Protein AF-A0A841N090-F1 (afdb_monomer)

Radius of gyration: 33.23 Å; Cα contacts (8 Å, |Δi|>4): 29; chains: 1; bounding box: 86×32×78 Å

Mean predicted aligned error: 11.73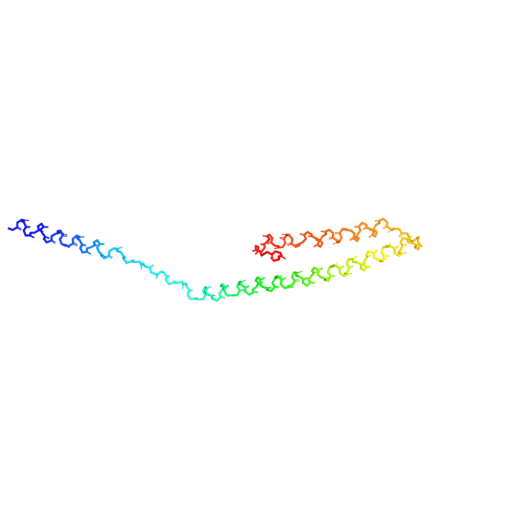 Å

Organism: NCBI:txid1836499

Sequence (109 aa):
MKLLHRLFLCALLSLLFFLSGSETYGQSPPGVSKFQEVETDMKSFYVAISRLSFVVGAVSGLLGGLRVYNNWQMGRHQIDVQVISWFGACLFLATIGFFLSGLYAVPLI

Secondary structure (DSSP, 8-state):
-HHHHHHHHHHHHHHHHHHTT-----PPPTTHHHHHHHHHHHHHHHHHHHHHHHHHHHHHHHHHHHHHHHHHHTT-S-HHHHHHHHHHHHHHHHHHHHHHHHHHT----

InterPro domains:
  IPR025408 Protein of unknown function DUF4134 [PF13572] (13-104)

Solvent-accessible surface area (backbone atoms only — not comparable to full-atom values): 6329 Å² total; per-residue (Å²): 111,74,65,62,51,51,52,53,50,51,54,53,53,53,50,54,58,65,64,69,69,67,80,76,79,76,76,73,63,93,60,56,69,57,52,53,51,51,52,53,50,51,50,53,52,50,44,53,52,49,54,52,50,50,54,53,47,52,53,52,47,52,54,49,48,52,51,46,52,52,39,51,78,70,66,51,84,67,50,69,61,48,50,52,53,52,50,50,52,50,52,48,62,68,46,48,54,59,54,52,21,66,75,67,74,39,70,88,118

pLDDT: mean 86.16, std 10.87, range [59.47, 97.69]

Structure (mmCIF, N/CA/C/O backbone):
data_AF-A0A841N090-F1
#
_entry.id   AF-A0A841N090-F1
#
loop_
_atom_site.group_PDB
_atom_site.id
_atom_site.type_symbol
_atom_site.label_atom_id
_atom_site.label_alt_id
_atom_site.label_comp_id
_atom_site.label_asym_id
_atom_site.label_entity_id
_atom_site.label_seq_id
_atom_site.pdbx_PDB_ins_code
_atom_site.Cartn_x
_atom_site.Cartn_y
_atom_site.Cartn_z
_atom_site.occupancy
_atom_site.B_iso_or_equiv
_atom_site.auth_seq_id
_atom_site.auth_comp_id
_atom_site.auth_asym_id
_atom_site.auth_atom_id
_atom_site.pdbx_PDB_model_num
ATOM 1 N N . MET A 1 1 ? 62.470 19.991 -52.390 1.00 61.41 1 MET A N 1
ATOM 2 C CA . MET A 1 1 ? 62.508 19.214 -51.124 1.00 61.41 1 MET A CA 1
ATOM 3 C C . MET A 1 1 ? 61.537 19.724 -50.051 1.00 61.41 1 MET A C 1
ATOM 5 O O . MET A 1 1 ? 60.780 18.918 -49.533 1.00 61.41 1 MET A O 1
ATOM 9 N N . LYS A 1 2 ? 61.476 21.033 -49.743 1.00 65.88 2 LYS A N 1
ATOM 10 C CA . LYS A 1 2 ? 60.578 21.581 -48.695 1.00 65.88 2 LYS A CA 1
ATOM 11 C C . LYS A 1 2 ? 59.071 21.444 -49.000 1.00 65.88 2 LYS A C 1
ATOM 13 O O . LYS A 1 2 ? 58.294 21.230 -48.080 1.00 65.88 2 LYS A O 1
ATOM 18 N N . LEU A 1 3 ? 58.664 21.532 -50.274 1.00 70.12 3 LEU A N 1
ATOM 19 C CA . LEU A 1 3 ? 57.260 21.384 -50.700 1.00 70.12 3 LEU A CA 1
ATOM 20 C C . LEU A 1 3 ? 56.768 19.929 -50.605 1.00 70.12 3 LEU A C 1
ATOM 22 O O . LEU A 1 3 ? 55.695 19.681 -50.071 1.00 70.12 3 LEU A O 1
ATOM 26 N N . LEU A 1 4 ? 57.599 18.971 -51.032 1.00 76.94 4 LEU A N 1
ATOM 27 C CA . LEU A 1 4 ? 57.325 17.535 -50.903 1.00 76.94 4 LEU A CA 1
ATOM 28 C C . LEU A 1 4 ? 57.177 17.128 -49.428 1.00 76.94 4 LEU A C 1
ATOM 30 O O . LEU A 1 4 ? 56.259 16.396 -49.083 1.00 76.94 4 LEU A O 1
ATOM 34 N N . HIS A 1 5 ? 58.026 17.672 -48.549 1.00 77.06 5 HIS A N 1
ATOM 35 C CA . HIS A 1 5 ? 57.941 17.428 -47.109 1.00 77.06 5 HIS A CA 1
ATOM 36 C C . HIS A 1 5 ? 56.656 17.999 -46.485 1.00 77.06 5 HIS A C 1
ATOM 38 O O . HIS A 1 5 ? 56.040 17.333 -45.664 1.00 77.06 5 HIS A O 1
ATOM 44 N N . ARG A 1 6 ? 56.201 19.187 -46.916 1.00 78.56 6 ARG A N 1
ATOM 45 C CA . ARG A 1 6 ? 54.932 19.785 -46.455 1.00 78.56 6 ARG A CA 1
ATOM 46 C C . ARG A 1 6 ? 53.708 18.985 -46.906 1.00 78.56 6 ARG A C 1
ATOM 48 O O . ARG A 1 6 ? 52.815 18.771 -46.099 1.00 78.56 6 ARG A O 1
ATOM 55 N N . LEU A 1 7 ? 53.693 18.499 -48.150 1.00 79.88 7 LEU A N 1
ATOM 56 C CA . LEU A 1 7 ? 52.613 17.645 -48.662 1.00 79.88 7 LEU A CA 1
ATOM 57 C C . LEU A 1 7 ? 52.550 16.303 -47.921 1.00 79.88 7 LEU A C 1
ATOM 59 O O . LEU A 1 7 ? 51.469 15.853 -47.554 1.00 79.88 7 LEU A O 1
ATOM 63 N N . PHE A 1 8 ? 53.710 15.707 -47.635 1.00 83.19 8 PHE A N 1
ATOM 64 C CA . PHE A 1 8 ? 53.798 14.474 -46.855 1.00 83.19 8 PHE A CA 1
ATOM 65 C C . PHE A 1 8 ? 53.317 14.675 -45.410 1.00 83.19 8 PHE A C 1
ATOM 67 O O . PHE A 1 8 ? 52.598 13.841 -44.867 1.00 83.19 8 PHE A O 1
ATOM 74 N N . LEU A 1 9 ? 53.660 15.817 -44.807 1.00 81.88 9 LEU A N 1
ATOM 75 C CA . LEU A 1 9 ? 53.257 16.170 -43.447 1.00 81.88 9 LEU A CA 1
ATOM 76 C C . LEU A 1 9 ? 51.744 16.425 -43.357 1.00 81.88 9 LEU A C 1
ATOM 78 O O . LEU A 1 9 ? 51.114 15.934 -42.428 1.00 81.88 9 LEU A O 1
ATOM 82 N N . CYS A 1 10 ? 51.140 17.092 -44.348 1.00 82.75 10 CYS A N 1
ATOM 83 C CA . CYS A 1 10 ? 49.685 17.262 -44.428 1.00 82.75 10 CYS A CA 1
ATOM 84 C C . CYS A 1 10 ? 48.944 15.927 -44.587 1.00 82.75 10 CYS A C 1
ATOM 86 O O . CYS A 1 10 ? 47.952 15.713 -43.896 1.00 82.75 10 CYS A O 1
ATOM 88 N N . ALA A 1 11 ? 49.444 15.020 -45.435 1.00 83.31 11 ALA A N 1
ATOM 89 C CA . ALA A 1 11 ? 48.846 13.698 -45.632 1.00 83.31 11 ALA A CA 1
ATOM 90 C C . ALA A 1 11 ? 48.871 12.851 -44.345 1.00 83.31 11 ALA A C 1
ATOM 92 O O . ALA A 1 11 ? 47.890 12.186 -44.001 1.00 83.31 11 ALA A O 1
ATOM 93 N N . LEU A 1 12 ? 49.973 12.925 -43.597 1.00 82.44 12 LEU A N 1
ATOM 94 C CA . LEU A 1 12 ? 50.140 12.216 -42.330 1.00 82.44 12 LEU A CA 1
ATOM 95 C C . LEU A 1 12 ? 49.214 12.778 -41.235 1.00 82.44 12 LEU A C 1
ATOM 97 O O . LEU A 1 12 ? 48.626 12.019 -40.468 1.00 82.44 12 LEU A O 1
ATOM 101 N N . LEU A 1 13 ? 49.015 14.098 -41.218 1.00 80.94 13 LEU A N 1
ATOM 102 C CA . LEU A 1 13 ? 48.113 14.782 -40.287 1.00 80.94 13 LEU A CA 1
ATOM 103 C C . LEU A 1 13 ? 46.634 14.479 -40.581 1.00 80.94 13 LEU A C 1
ATOM 105 O O . LEU A 1 13 ? 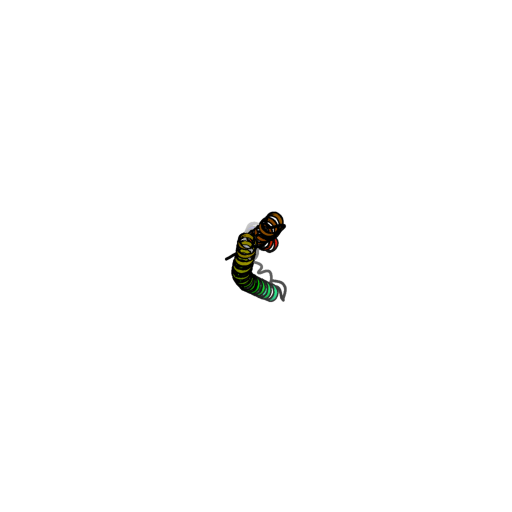45.861 14.251 -39.652 1.00 80.94 13 LEU A O 1
ATOM 109 N N . SER A 1 14 ? 46.246 14.390 -41.859 1.00 78.69 14 SER A N 1
ATOM 110 C CA . SER A 1 14 ? 44.892 13.968 -42.249 1.00 78.69 14 SER A CA 1
ATOM 111 C C . SER A 1 14 ? 44.598 12.505 -41.907 1.00 78.69 14 SER A C 1
ATOM 113 O O . SER A 1 14 ? 43.479 12.184 -41.512 1.00 78.69 14 SER A O 1
ATOM 115 N N . LEU A 1 15 ? 45.601 11.625 -42.000 1.00 77.94 15 LEU A N 1
ATOM 116 C CA . LEU A 1 15 ? 45.463 10.213 -41.641 1.00 77.94 15 LEU A CA 1
ATOM 117 C C . LEU A 1 15 ? 45.276 10.032 -40.125 1.00 77.94 15 LEU A C 1
ATOM 119 O O . LEU A 1 15 ? 44.410 9.274 -39.696 1.00 77.94 15 LEU A O 1
ATOM 123 N N . LEU A 1 16 ? 46.033 10.780 -39.315 1.00 76.31 16 LEU A N 1
ATOM 124 C CA . LEU A 1 16 ? 45.898 10.802 -37.852 1.00 76.31 16 LEU A CA 1
ATOM 125 C C . LEU A 1 16 ? 44.515 11.292 -37.394 1.00 76.31 16 LEU A C 1
ATOM 127 O O . LEU A 1 16 ? 43.948 10.747 -36.447 1.00 76.31 16 LEU A O 1
ATOM 131 N N . PHE A 1 17 ? 43.945 12.282 -38.086 1.00 75.12 17 PHE A N 1
ATOM 132 C CA . PHE A 1 17 ? 42.601 12.779 -37.782 1.00 75.12 17 PHE A CA 1
ATOM 133 C C . PHE A 1 17 ? 41.516 11.737 -38.103 1.00 75.12 17 PHE A C 1
ATOM 135 O O . PHE A 1 17 ? 40.585 11.559 -37.323 1.00 75.12 17 PHE A O 1
ATOM 142 N N . PHE A 1 18 ? 41.679 10.978 -39.192 1.00 71.75 18 PHE A N 1
ATOM 143 C CA . PHE A 1 18 ? 40.773 9.881 -39.559 1.00 71.75 18 PHE A CA 1
ATOM 144 C C . PHE A 1 18 ? 40.811 8.703 -38.571 1.00 71.75 18 PHE A C 1
ATOM 146 O O . PHE A 1 18 ? 39.790 8.064 -38.331 1.00 71.75 18 PHE A O 1
ATOM 153 N N . LEU A 1 19 ? 41.972 8.433 -37.969 1.00 66.62 19 LEU A N 1
ATOM 154 C CA . LEU A 1 19 ? 42.156 7.369 -36.973 1.00 66.62 19 LEU A CA 1
ATOM 155 C C . LEU A 1 19 ? 41.575 7.714 -35.591 1.00 66.62 19 LEU A C 1
ATOM 157 O O . LE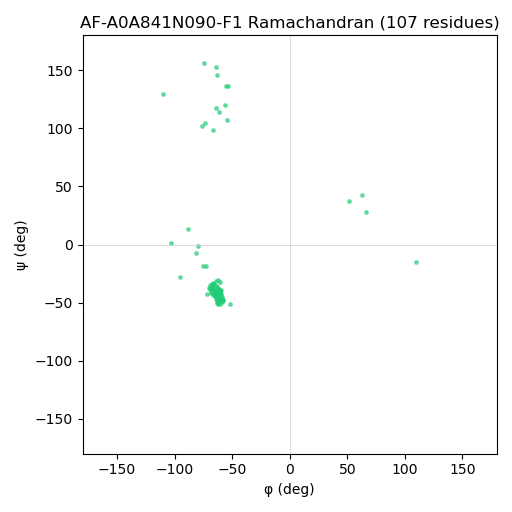U A 1 19 ? 41.337 6.812 -34.796 1.00 66.62 19 LEU A O 1
ATOM 161 N N . SER A 1 20 ? 41.320 8.994 -35.304 1.00 67.69 20 SER A N 1
ATOM 162 C CA . SER A 1 20 ? 40.813 9.444 -33.997 1.00 67.69 20 SER A CA 1
ATOM 163 C C . SER A 1 20 ? 39.294 9.276 -33.832 1.00 67.69 20 SER A C 1
ATOM 165 O O . SER A 1 20 ? 38.772 9.489 -32.743 1.00 67.69 20 SER A O 1
ATOM 167 N N . GLY A 1 21 ? 38.578 8.897 -34.898 1.00 63.25 21 GLY A N 1
ATOM 168 C CA . GLY A 1 21 ? 37.120 8.717 -34.910 1.00 63.25 21 GLY A CA 1
ATOM 169 C C . GLY A 1 21 ? 36.632 7.318 -34.520 1.00 63.25 21 GLY A C 1
ATOM 170 O O . GLY A 1 21 ? 35.480 6.982 -34.785 1.00 63.25 21 GLY A O 1
ATOM 171 N N . SER A 1 22 ? 37.486 6.463 -33.954 1.00 63.41 22 SER A N 1
ATOM 172 C CA . SER A 1 22 ? 37.061 5.138 -33.503 1.00 63.41 22 SER A CA 1
ATOM 173 C C . SER A 1 22 ? 36.232 5.250 -32.220 1.00 63.41 22 SER A C 1
ATOM 175 O O . SER A 1 22 ? 36.786 5.444 -31.139 1.00 63.41 22 SER A O 1
ATOM 177 N N . GLU A 1 23 ? 34.914 5.092 -32.343 1.00 65.06 23 GLU A N 1
ATOM 178 C CA . GLU A 1 23 ? 33.995 4.857 -31.226 1.00 65.06 23 GLU A CA 1
ATOM 179 C C . GLU A 1 23 ? 34.479 3.629 -30.435 1.00 65.06 23 GLU A C 1
ATOM 181 O O . GLU A 1 23 ? 34.412 2.486 -30.902 1.00 65.06 23 GLU A O 1
ATOM 186 N N . THR A 1 24 ? 35.029 3.844 -29.241 1.00 60.84 24 THR A N 1
ATOM 187 C CA . THR A 1 24 ? 35.403 2.746 -28.350 1.00 60.84 24 THR A CA 1
ATOM 188 C C . THR A 1 24 ? 34.136 2.189 -27.713 1.00 60.84 24 THR A C 1
ATOM 190 O O . THR A 1 24 ? 33.610 2.765 -26.761 1.00 60.84 24 THR A O 1
ATOM 193 N N . TYR A 1 25 ? 33.647 1.055 -28.211 1.00 66.50 25 TYR A N 1
ATOM 194 C CA . TYR A 1 25 ? 32.623 0.282 -27.515 1.00 66.50 25 TYR A CA 1
ATOM 195 C C . TYR A 1 25 ? 33.231 -0.280 -26.225 1.00 66.50 25 TYR A C 1
ATOM 197 O O . TYR A 1 25 ? 33.945 -1.283 -26.241 1.00 66.50 25 TYR A O 1
ATOM 205 N N . GLY A 1 26 ? 32.986 0.388 -25.097 1.00 59.47 26 GLY A N 1
ATOM 206 C CA . GLY A 1 26 ? 33.316 -0.156 -23.785 1.00 59.47 26 GLY A CA 1
ATOM 207 C C . GLY A 1 26 ? 32.526 -1.444 -23.573 1.00 59.47 26 GLY A C 1
ATOM 208 O O . GLY A 1 26 ? 31.298 -1.409 -23.514 1.00 59.47 26 GLY A O 1
ATOM 209 N N . GLN A 1 27 ? 33.209 -2.588 -23.491 1.00 66.19 27 GLN A N 1
ATOM 210 C CA . GLN A 1 27 ? 32.539 -3.838 -23.148 1.00 66.19 27 GLN A CA 1
ATOM 211 C C . GLN A 1 27 ? 31.985 -3.709 -21.731 1.00 66.19 27 GLN A C 1
ATOM 213 O O . GLN A 1 27 ? 32.733 -3.491 -20.777 1.00 66.19 27 GLN A O 1
ATOM 218 N N . SER A 1 28 ? 30.662 -3.799 -21.598 1.00 64.31 28 SER A N 1
ATOM 219 C CA . SER A 1 28 ? 30.015 -3.849 -20.292 1.00 64.31 28 SER A CA 1
ATOM 220 C C . SER A 1 28 ? 30.614 -5.018 -19.495 1.00 64.31 28 SER A C 1
ATOM 222 O O . SER A 1 28 ? 30.810 -6.088 -20.080 1.00 64.31 28 SER A O 1
ATOM 224 N N . PRO A 1 29 ? 30.935 -4.852 -18.197 1.00 72.00 29 PRO A N 1
ATOM 225 C CA . PRO A 1 29 ? 31.578 -5.911 -17.427 1.00 72.00 29 PRO A CA 1
ATOM 226 C C . PRO A 1 29 ? 30.782 -7.223 -17.521 1.00 72.00 29 PRO A C 1
ATOM 228 O O . PRO A 1 29 ? 29.551 -7.190 -17.424 1.00 72.00 29 PRO A O 1
ATOM 231 N N . PRO A 1 30 ? 31.434 -8.383 -17.717 1.00 72.38 30 PRO A N 1
ATOM 232 C CA . PRO A 1 30 ? 30.724 -9.651 -17.831 1.00 72.38 30 PRO A CA 1
ATOM 233 C C . PRO A 1 30 ? 29.854 -9.878 -16.585 1.00 72.38 30 PRO A C 1
ATOM 235 O O . PRO A 1 30 ? 30.356 -9.904 -15.465 1.00 72.38 30 PRO A O 1
ATOM 238 N N . GLY A 1 31 ? 28.537 -10.003 -16.785 1.00 71.81 31 GLY A N 1
ATOM 239 C CA . GLY A 1 31 ? 27.556 -10.237 -15.718 1.00 71.81 31 GLY A CA 1
ATOM 240 C C . GLY A 1 31 ? 26.620 -9.067 -15.390 1.00 71.81 31 GLY A C 1
ATOM 241 O O . GLY A 1 31 ? 25.582 -9.311 -14.781 1.00 71.81 31 GLY A O 1
ATOM 242 N N . VAL A 1 32 ? 26.892 -7.831 -15.833 1.00 81.81 32 VAL A N 1
ATOM 243 C CA . VAL A 1 32 ? 25.981 -6.692 -15.558 1.00 81.81 32 VAL A CA 1
ATOM 244 C C . VAL A 1 32 ? 24.604 -6.853 -16.201 1.00 81.81 32 VAL A C 1
ATOM 246 O O . VAL A 1 32 ? 23.607 -6.454 -15.608 1.00 81.81 32 VAL A O 1
ATOM 249 N N . SER A 1 33 ? 24.530 -7.514 -17.358 1.00 81.62 33 SER A N 1
ATOM 250 C CA . SER A 1 33 ? 23.261 -7.837 -18.017 1.00 81.62 33 SER A CA 1
ATOM 251 C C . SER A 1 33 ? 22.385 -8.763 -17.170 1.00 81.62 33 SER A C 1
ATOM 253 O O . SER A 1 33 ? 21.181 -8.551 -17.082 1.00 81.62 33 SER A O 1
ATOM 255 N N . LYS A 1 34 ? 22.985 -9.741 -16.476 1.00 83.69 34 LYS A N 1
ATOM 256 C CA . LYS A 1 34 ? 22.250 -10.629 -15.563 1.00 83.69 34 LYS A CA 1
ATOM 257 C C . LYS A 1 34 ? 21.751 -9.903 -14.319 1.00 83.69 34 LYS A C 1
ATOM 259 O O . LYS A 1 34 ? 20.669 -10.211 -13.837 1.00 83.69 34 LYS A O 1
ATOM 264 N N . PHE A 1 35 ? 22.502 -8.933 -13.798 1.00 86.00 35 PHE A N 1
ATOM 265 C CA . PHE A 1 35 ? 22.022 -8.119 -12.677 1.00 86.00 35 PHE A CA 1
ATOM 266 C C . PHE A 1 35 ? 20.841 -7.229 -13.077 1.00 86.00 35 PHE A C 1
ATOM 268 O O . PHE A 1 35 ? 19.901 -7.107 -12.299 1.00 86.00 35 PHE A O 1
ATOM 275 N N . GLN A 1 36 ? 20.849 -6.668 -14.290 1.00 86.19 36 GLN A N 1
ATOM 276 C CA . GLN A 1 36 ? 19.718 -5.894 -14.822 1.00 86.19 36 GLN A CA 1
ATOM 277 C C . GLN A 1 36 ? 18.462 -6.758 -15.023 1.00 86.19 36 GLN A C 1
ATOM 279 O O . GLN A 1 36 ? 17.348 -6.312 -14.740 1.00 86.19 36 GLN A O 1
ATOM 284 N N . GLU A 1 37 ? 18.636 -8.002 -15.475 1.00 88.50 37 GLU A N 1
ATOM 285 C CA . GLU A 1 37 ? 17.556 -8.990 -15.582 1.00 88.50 37 GLU A CA 1
ATOM 286 C C . GLU A 1 37 ? 16.962 -9.306 -14.200 1.00 88.50 37 GLU A C 1
ATOM 288 O O . GLU A 1 37 ? 15.765 -9.126 -13.986 1.00 88.50 37 GLU A O 1
ATOM 293 N N . VAL A 1 38 ? 17.811 -9.639 -13.220 1.00 90.31 38 VAL A N 1
ATOM 294 C CA . VAL A 1 38 ? 17.379 -9.908 -11.838 1.00 90.31 38 VAL A CA 1
ATOM 295 C C . VAL A 1 38 ? 16.702 -8.691 -11.204 1.00 90.31 38 VAL A C 1
ATOM 297 O O . VAL A 1 38 ? 15.699 -8.844 -10.512 1.00 90.31 38 VAL A O 1
ATOM 300 N N . GLU A 1 39 ? 17.204 -7.476 -11.431 1.00 88.75 39 GLU A N 1
ATOM 301 C CA . GLU A 1 39 ? 16.567 -6.252 -10.933 1.00 88.75 39 GLU A CA 1
ATOM 302 C C . GLU A 1 39 ? 15.147 -6.092 -11.496 1.00 88.75 39 GLU A C 1
ATOM 304 O O . GLU A 1 39 ? 14.215 -5.754 -1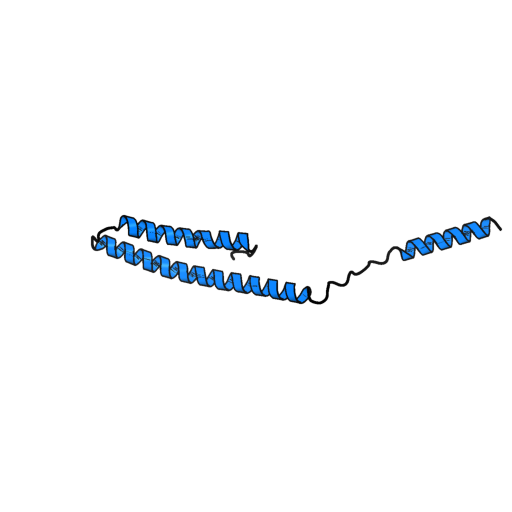0.762 1.00 88.75 39 GLU A O 1
ATOM 309 N N . THR A 1 40 ? 14.969 -6.368 -12.789 1.00 88.25 40 THR A N 1
ATOM 310 C CA . THR A 1 40 ? 13.665 -6.295 -13.459 1.00 88.25 40 THR A CA 1
ATOM 311 C C . THR A 1 40 ? 12.696 -7.331 -12.891 1.00 88.25 40 THR A C 1
ATOM 313 O O . THR A 1 40 ? 11.558 -6.992 -12.549 1.00 88.25 40 THR A O 1
ATOM 316 N N . ASP A 1 41 ? 13.162 -8.563 -12.693 1.00 91.38 41 ASP A N 1
ATOM 317 C CA . ASP A 1 41 ? 12.370 -9.623 -12.074 1.00 91.38 41 ASP A CA 1
ATOM 318 C C . ASP A 1 41 ? 11.963 -9.252 -10.647 1.00 91.38 41 ASP A C 1
ATOM 320 O O . ASP A 1 41 ? 10.786 -9.350 -10.293 1.00 91.38 41 ASP A O 1
ATOM 324 N N . MET A 1 42 ? 12.894 -8.744 -9.834 1.00 89.69 42 MET A N 1
ATOM 325 C CA . MET A 1 42 ? 12.609 -8.307 -8.464 1.00 89.69 42 MET A CA 1
ATOM 326 C C . MET A 1 42 ? 11.557 -7.192 -8.417 1.00 89.69 42 MET A C 1
ATOM 328 O O . MET A 1 42 ? 10.668 -7.232 -7.562 1.00 89.69 42 MET A O 1
ATOM 332 N N . LYS A 1 43 ? 11.588 -6.236 -9.357 1.00 89.38 43 LYS A N 1
ATOM 333 C CA . LYS A 1 43 ? 10.541 -5.204 -9.480 1.00 89.38 43 LYS A CA 1
ATOM 334 C C . LYS A 1 43 ? 9.177 -5.823 -9.781 1.00 89.38 43 LYS A C 1
ATOM 336 O O . LYS A 1 43 ? 8.183 -5.429 -9.173 1.00 89.38 43 LYS A O 1
ATOM 341 N N . SER A 1 44 ? 9.122 -6.819 -10.666 1.00 89.44 44 SER A N 1
ATOM 342 C CA . SER A 1 44 ? 7.872 -7.517 -10.989 1.00 89.44 44 SER A CA 1
ATOM 343 C C . SER A 1 44 ? 7.296 -8.272 -9.781 1.00 89.44 44 SER A C 1
ATOM 345 O O . SER A 1 44 ? 6.103 -8.151 -9.485 1.00 89.44 44 SER A O 1
ATOM 347 N N . PHE A 1 45 ? 8.148 -8.968 -9.016 1.00 91.19 45 PHE A N 1
ATOM 348 C CA . PHE A 1 45 ? 7.752 -9.660 -7.789 1.00 91.19 45 PHE A CA 1
ATOM 349 C C . PHE A 1 45 ? 7.248 -8.691 -6.729 1.00 91.19 45 PHE A C 1
ATOM 351 O O . PHE A 1 45 ? 6.226 -8.950 -6.092 1.00 91.19 45 PHE A O 1
ATOM 358 N N . TYR A 1 46 ? 7.929 -7.558 -6.567 1.00 89.12 46 TYR A N 1
ATOM 359 C CA . TYR A 1 46 ? 7.507 -6.518 -5.643 1.00 89.12 46 TYR A CA 1
ATOM 360 C C . TYR A 1 46 ? 6.094 -6.015 -5.973 1.00 89.12 46 TYR A C 1
ATOM 362 O O . TYR A 1 46 ? 5.239 -5.970 -5.089 1.00 89.12 46 TYR A O 1
ATOM 370 N N . VAL A 1 47 ? 5.809 -5.709 -7.246 1.00 89.62 47 VAL A N 1
ATOM 371 C CA . VAL A 1 47 ? 4.471 -5.269 -7.680 1.00 89.62 47 VAL A CA 1
ATOM 372 C C . VAL A 1 47 ? 3.422 -6.356 -7.421 1.00 89.62 47 VAL A C 1
ATOM 374 O O . VAL A 1 47 ? 2.343 -6.062 -6.902 1.00 89.62 47 VAL A O 1
ATOM 377 N N . ALA A 1 48 ? 3.731 -7.621 -7.721 1.00 91.94 48 ALA A N 1
ATOM 378 C CA . ALA A 1 48 ? 2.815 -8.738 -7.485 1.00 91.94 48 ALA A CA 1
ATOM 379 C C . ALA A 1 48 ? 2.480 -8.919 -5.991 1.00 91.94 48 ALA A C 1
ATOM 381 O O . ALA A 1 48 ? 1.306 -9.014 -5.621 1.00 91.94 48 ALA A O 1
ATOM 382 N N . ILE A 1 49 ? 3.494 -8.911 -5.121 1.00 90.38 49 ILE A N 1
ATOM 383 C CA . ILE A 1 49 ? 3.327 -9.051 -3.666 1.00 90.38 49 ILE A CA 1
ATOM 384 C C . ILE A 1 49 ? 2.619 -7.828 -3.074 1.00 90.38 49 ILE A C 1
ATOM 386 O O . ILE A 1 49 ? 1.780 -7.978 -2.184 1.00 90.38 49 ILE A O 1
ATOM 390 N N . SER A 1 50 ? 2.907 -6.624 -3.575 1.00 90.25 50 SER A N 1
ATOM 391 C CA . SER A 1 50 ? 2.243 -5.393 -3.140 1.00 90.25 50 SER A CA 1
ATOM 392 C C . SER A 1 50 ? 0.739 -5.449 -3.420 1.00 90.25 50 SER A C 1
ATOM 394 O O . SER A 1 50 ? -0.067 -5.245 -2.510 1.00 90.25 50 SER A O 1
ATOM 396 N N . ARG A 1 51 ? 0.345 -5.844 -4.639 1.00 89.94 51 ARG A N 1
ATOM 397 C CA . ARG A 1 51 ? -1.069 -6.031 -5.009 1.00 89.94 51 ARG A CA 1
ATOM 398 C C . ARG A 1 51 ? -1.753 -7.069 -4.122 1.00 89.94 51 ARG A C 1
ATOM 400 O O . ARG A 1 51 ? -2.840 -6.810 -3.609 1.00 89.94 51 ARG A O 1
ATOM 407 N N . LEU A 1 52 ? -1.104 -8.211 -3.884 1.00 93.25 52 LEU A N 1
ATOM 408 C CA . LEU A 1 52 ? -1.625 -9.239 -2.980 1.00 93.25 52 LEU A CA 1
ATOM 409 C C . LEU A 1 52 ? -1.814 -8.697 -1.554 1.00 93.25 52 LEU A C 1
ATOM 411 O O . LEU A 1 52 ? -2.859 -8.912 -0.942 1.00 93.25 52 LEU A O 1
ATOM 415 N N . SER A 1 53 ? -0.832 -7.953 -1.046 1.00 92.19 53 SER A N 1
ATOM 416 C CA . SER A 1 53 ? -0.869 -7.359 0.293 1.00 92.19 53 SER A CA 1
ATOM 417 C C . SER A 1 53 ? -2.006 -6.349 0.437 1.00 92.19 53 SER A C 1
ATOM 419 O O . SER A 1 53 ? -2.688 -6.355 1.459 1.00 92.19 53 SER A O 1
ATOM 421 N N . PHE A 1 54 ? -2.276 -5.531 -0.588 1.00 90.81 54 PHE A N 1
ATOM 422 C CA . PHE A 1 54 ? -3.422 -4.617 -0.586 1.00 90.81 54 PHE A CA 1
ATOM 423 C C . PHE A 1 54 ? -4.762 -5.353 -0.584 1.00 90.81 54 PHE A C 1
ATOM 425 O O . PHE A 1 54 ? -5.664 -4.954 0.149 1.00 90.81 54 PHE A O 1
ATOM 432 N N . VAL A 1 55 ? -4.895 -6.444 -1.342 1.00 94.62 55 VAL A N 1
ATOM 433 C CA . VAL A 1 55 ? -6.119 -7.262 -1.336 1.00 94.62 55 VAL A CA 1
ATOM 434 C C . VAL A 1 55 ? -6.350 -7.881 0.045 1.00 94.62 55 VAL A C 1
ATOM 436 O O . VAL A 1 55 ? -7.442 -7.765 0.602 1.00 94.62 55 VAL A O 1
ATOM 439 N N . VAL A 1 56 ? -5.319 -8.479 0.646 1.00 94.81 56 VAL A N 1
ATOM 440 C CA . VAL A 1 56 ? -5.401 -9.049 2.003 1.00 94.81 56 VAL A CA 1
ATOM 441 C C . VAL A 1 56 ? -5.671 -7.958 3.046 1.00 94.81 56 VAL A C 1
ATOM 443 O O . VAL A 1 56 ? -6.486 -8.146 3.953 1.00 94.81 56 VAL A O 1
ATOM 446 N N . GLY A 1 57 ? -5.036 -6.795 2.901 1.00 94.56 57 GLY A N 1
ATOM 447 C CA . GLY A 1 57 ? -5.258 -5.617 3.734 1.00 94.56 57 GLY A CA 1
ATOM 448 C C . GLY A 1 57 ? -6.699 -5.111 3.660 1.00 94.56 57 GLY A C 1
ATOM 449 O O . GLY A 1 57 ? -7.302 -4.830 4.691 1.00 94.56 57 GLY A O 1
ATOM 450 N N . ALA A 1 58 ? -7.292 -5.071 2.466 1.00 95.06 58 ALA A N 1
ATOM 451 C CA . ALA A 1 58 ? -8.684 -4.675 2.277 1.00 95.06 58 ALA A CA 1
ATOM 452 C C . ALA A 1 58 ? -9.650 -5.659 2.954 1.00 95.06 58 ALA A C 1
ATOM 454 O O . ALA A 1 58 ? -10.538 -5.240 3.696 1.00 95.06 58 ALA A O 1
ATOM 455 N N . VAL A 1 59 ? -9.449 -6.968 2.766 1.00 97.12 59 VAL A N 1
ATOM 456 C CA . VAL A 1 59 ? -10.289 -8.002 3.397 1.00 97.12 59 VAL A CA 1
ATOM 457 C C . VAL A 1 59 ? -10.173 -7.950 4.922 1.00 97.12 59 VAL A C 1
ATOM 459 O O . VAL A 1 59 ? -11.184 -7.880 5.621 1.00 97.12 59 VAL A O 1
ATOM 462 N N . SER A 1 60 ? -8.951 -7.944 5.458 1.00 96.00 60 SER A N 1
ATOM 463 C CA . SER A 1 60 ? -8.726 -7.886 6.909 1.00 96.00 60 SER A CA 1
ATOM 464 C C . SER A 1 60 ? -9.209 -6.569 7.529 1.00 96.00 60 SER A C 1
ATOM 466 O O . SER A 1 60 ? -9.782 -6.589 8.620 1.00 96.00 60 SER A O 1
ATOM 468 N N . GLY A 1 61 ? -9.069 -5.443 6.824 1.00 96.81 61 GLY A N 1
ATOM 469 C CA . GLY A 1 61 ? -9.592 -4.141 7.235 1.00 96.81 61 GLY A CA 1
ATOM 470 C C . GLY A 1 61 ? -11.116 -4.126 7.345 1.00 96.81 61 GLY A C 1
ATOM 471 O O . GLY A 1 61 ? -11.648 -3.670 8.358 1.00 96.81 61 GLY A O 1
ATOM 472 N N . LEU A 1 62 ? -11.826 -4.692 6.363 1.00 97.25 62 LEU A N 1
ATOM 473 C CA . LEU A 1 62 ? -13.286 -4.833 6.414 1.00 97.25 62 LEU A CA 1
ATOM 474 C C . LEU A 1 62 ? -13.735 -5.728 7.576 1.00 97.25 62 LEU A C 1
ATOM 476 O O . LEU A 1 62 ? -14.633 -5.355 8.331 1.00 97.25 62 LEU A O 1
ATOM 480 N N . LEU A 1 63 ? -13.081 -6.878 7.767 1.00 97.69 63 LEU A N 1
ATOM 481 C CA . LEU A 1 63 ? -13.385 -7.795 8.872 1.00 97.69 63 LEU A CA 1
ATOM 482 C C . LEU A 1 63 ? -13.128 -7.154 10.244 1.00 97.69 63 LEU A C 1
ATOM 484 O O . LEU A 1 63 ? -13.928 -7.314 11.169 1.00 97.69 63 LEU A O 1
ATOM 488 N N . GLY A 1 64 ? -12.039 -6.394 10.378 1.00 96.81 64 GLY A N 1
ATOM 489 C CA . GLY A 1 64 ? -11.737 -5.622 11.580 1.00 96.81 64 GLY A CA 1
ATOM 490 C C . GLY A 1 64 ? -12.810 -4.575 11.875 1.00 96.81 64 GLY A C 1
ATOM 491 O O . GLY A 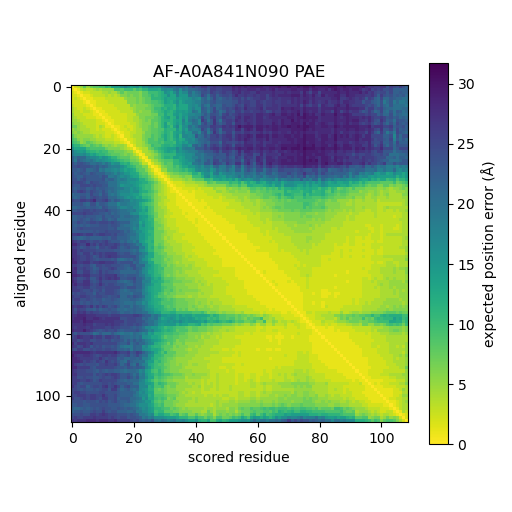1 64 ? -13.303 -4.507 13.001 1.00 96.81 64 GLY A O 1
ATOM 492 N N . GLY A 1 65 ? -13.240 -3.825 10.858 1.00 97.25 65 GLY A N 1
ATOM 493 C CA . GLY A 1 65 ? -14.286 -2.811 10.994 1.00 97.25 65 GLY A CA 1
ATOM 494 C C . GLY A 1 65 ? -15.625 -3.421 11.405 1.00 97.25 65 GLY A C 1
ATOM 495 O O . GLY A 1 65 ? -16.278 -2.924 12.323 1.00 97.25 65 GLY A O 1
ATOM 496 N N . LEU A 1 66 ? -15.988 -4.561 10.809 1.00 97.69 66 LEU A N 1
ATOM 497 C CA . LEU A 1 66 ? -17.189 -5.309 11.181 1.00 97.69 66 LEU A CA 1
ATOM 498 C C . LEU A 1 66 ? -17.151 -5.753 12.650 1.00 97.69 66 LEU A C 1
ATOM 500 O O . LEU A 1 66 ? -18.147 -5.625 13.363 1.00 97.69 66 LEU A O 1
ATOM 504 N N . ARG A 1 67 ? -15.997 -6.232 13.132 1.00 95.50 67 ARG A N 1
ATOM 505 C CA . ARG A 1 67 ? -15.811 -6.597 14.544 1.00 95.50 67 ARG A CA 1
ATOM 506 C C . ARG A 1 67 ? -15.994 -5.394 15.468 1.00 95.50 67 ARG A C 1
ATOM 508 O O . ARG A 1 67 ? -16.677 -5.522 16.484 1.00 95.50 67 ARG A O 1
ATOM 515 N N . VAL A 1 68 ? -15.393 -4.251 15.136 1.00 97.38 68 VAL A N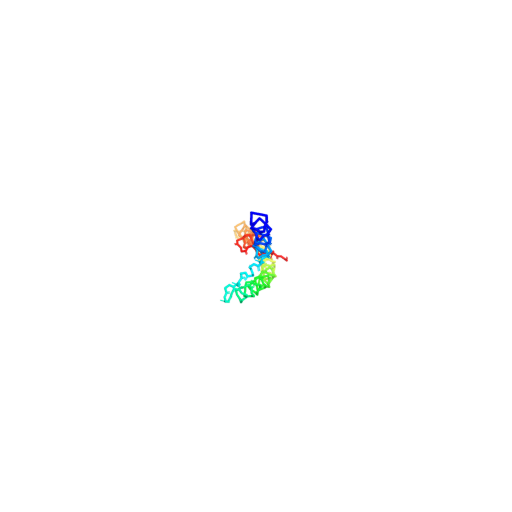 1
ATOM 516 C CA . VAL A 1 68 ? -15.518 -3.016 15.927 1.00 97.38 68 VAL A CA 1
ATOM 517 C C . VAL A 1 68 ? -16.976 -2.562 15.985 1.00 97.38 68 VAL A C 1
ATOM 519 O O . VAL A 1 68 ? -17.489 -2.302 17.072 1.00 97.38 68 VAL A O 1
ATOM 522 N N . TYR A 1 69 ? -17.666 -2.548 14.843 1.00 96.50 69 TYR A N 1
ATOM 523 C CA . TYR A 1 69 ? -19.085 -2.207 14.769 1.00 96.50 69 TYR A CA 1
ATOM 524 C C . TYR A 1 69 ? -19.944 -3.137 15.633 1.00 96.50 69 TYR A C 1
ATOM 526 O O . TYR A 1 69 ? -20.733 -2.669 16.452 1.00 96.50 69 TYR A O 1
ATOM 534 N N . ASN A 1 70 ? -19.749 -4.452 15.516 1.00 97.06 70 ASN A N 1
ATOM 535 C CA . ASN A 1 70 ? -20.492 -5.429 16.309 1.00 97.06 70 ASN A CA 1
ATOM 536 C C . ASN A 1 70 ? -20.254 -5.233 17.818 1.00 97.06 70 ASN A C 1
ATOM 538 O O . ASN A 1 70 ? -21.186 -5.256 18.621 1.00 97.06 70 ASN A O 1
ATOM 542 N N . ASN A 1 71 ? -19.007 -4.975 18.219 1.00 96.06 71 ASN A N 1
ATOM 543 C CA . ASN A 1 71 ? -18.663 -4.691 19.611 1.00 96.06 71 ASN A CA 1
ATOM 544 C C . ASN A 1 71 ? -19.316 -3.411 20.132 1.00 96.06 71 ASN A C 1
ATOM 546 O O . ASN A 1 71 ? -19.749 -3.388 21.286 1.00 96.06 71 ASN A O 1
ATOM 550 N N . TRP A 1 72 ? -19.422 -2.389 19.283 1.00 96.06 72 TRP A N 1
ATOM 551 C CA . TRP A 1 72 ? -20.132 -1.157 19.600 1.00 96.06 72 TRP A CA 1
ATOM 552 C C . TRP A 1 72 ? -21.615 -1.436 19.859 1.00 96.06 72 TRP A C 1
ATOM 554 O O . TRP A 1 72 ? -22.131 -1.048 20.904 1.00 96.06 72 TRP A O 1
ATOM 564 N N . GLN A 1 73 ? -22.287 -2.171 18.967 1.00 96.94 73 GLN A N 1
ATOM 565 C CA . GLN A 1 73 ? -23.710 -2.507 19.125 1.00 96.94 73 GLN A CA 1
ATOM 566 C C . GLN A 1 73 ? -23.988 -3.356 20.377 1.00 96.94 73 GLN A C 1
ATOM 568 O O . GLN A 1 73 ? -25.037 -3.221 20.996 1.00 96.94 73 GLN A O 1
ATOM 573 N N . MET A 1 74 ? -23.033 -4.192 20.792 1.00 96.31 74 MET A N 1
ATOM 574 C CA . MET A 1 74 ? -23.128 -4.991 22.021 1.00 96.31 74 MET A CA 1
ATOM 575 C C . MET A 1 74 ? -22.816 -4.208 23.311 1.00 96.31 74 MET A C 1
ATOM 577 O O . MET A 1 74 ? -22.847 -4.799 24.389 1.00 96.31 74 MET A O 1
ATOM 581 N 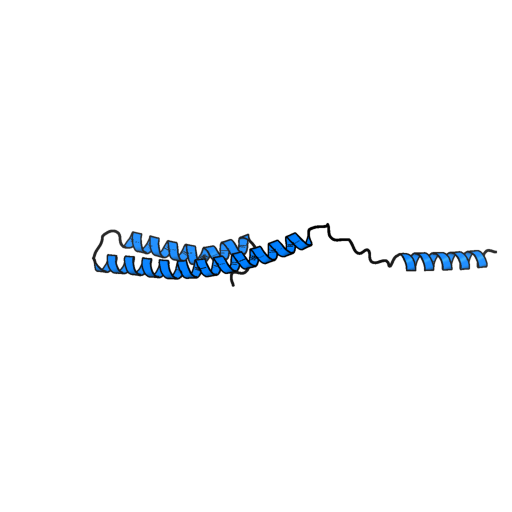N . GLY A 1 75 ? -22.463 -2.919 23.237 1.00 93.75 75 GLY A N 1
ATOM 582 C CA . GLY A 1 75 ? -22.123 -2.117 24.418 1.00 93.75 75 GLY A CA 1
ATOM 583 C C . GLY A 1 75 ? -20.845 -2.573 25.136 1.00 93.75 75 GLY A C 1
ATOM 584 O O . GLY A 1 75 ? -20.718 -2.404 26.352 1.00 93.75 75 GLY A O 1
ATOM 585 N N . ARG A 1 76 ? -19.889 -3.184 24.415 1.00 93.00 76 ARG A N 1
ATOM 586 C CA . ARG A 1 76 ? -18.612 -3.598 25.022 1.00 93.00 76 ARG A CA 1
ATOM 587 C C . ARG A 1 76 ? -17.827 -2.381 25.507 1.00 93.00 76 ARG A C 1
ATOM 589 O O . ARG A 1 76 ? -17.953 -1.287 24.971 1.00 93.00 76 ARG A O 1
ATOM 596 N N . HIS A 1 77 ? -16.996 -2.570 26.524 1.00 91.88 77 HIS A N 1
ATOM 597 C CA . HIS A 1 77 ? -16.126 -1.506 27.022 1.00 91.88 77 HIS A CA 1
ATOM 598 C C . HIS A 1 77 ? -14.946 -1.279 26.055 1.00 91.88 77 HIS A C 1
ATOM 600 O O . HIS A 1 77 ? -14.564 -2.191 25.318 1.00 91.88 77 HIS A O 1
ATOM 606 N N . GLN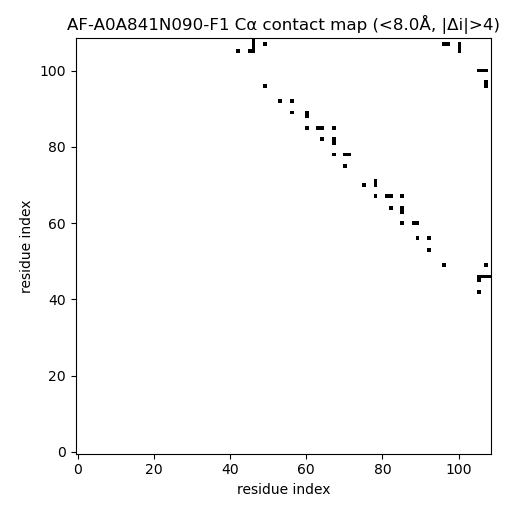 A 1 78 ? -14.361 -0.075 26.076 1.00 92.81 78 GLN A N 1
ATOM 607 C CA . GLN A 1 78 ? -13.169 0.303 25.293 1.00 92.81 78 GLN A CA 1
ATOM 608 C C . GLN A 1 78 ? -13.363 0.254 23.761 1.00 92.81 78 GLN A C 1
ATOM 610 O O . GLN A 1 78 ? -12.519 -0.264 23.023 1.00 92.81 78 GLN A O 1
ATOM 615 N N . ILE A 1 79 ? -14.503 0.744 23.258 1.00 96.31 79 ILE A N 1
ATOM 616 C CA . ILE A 1 79 ? -14.760 0.845 21.807 1.00 96.31 79 ILE A CA 1
ATOM 617 C C . ILE A 1 79 ? -13.893 1.921 21.157 1.00 96.31 79 ILE A C 1
ATOM 619 O O . ILE A 1 79 ? -13.397 1.720 20.055 1.00 96.31 79 ILE A O 1
ATOM 623 N N . ASP A 1 80 ? -13.666 3.026 21.854 1.00 95.62 80 ASP A N 1
ATOM 624 C CA . ASP A 1 80 ? -12.781 4.122 21.465 1.00 95.62 80 ASP A CA 1
ATOM 625 C C . ASP A 1 80 ? -11.378 3.621 21.085 1.00 95.62 80 ASP A C 1
ATOM 627 O O . ASP A 1 80 ? -10.906 3.873 19.974 1.00 95.62 80 ASP A O 1
ATOM 631 N N . VAL A 1 81 ? -10.754 2.810 21.945 1.00 95.81 81 VAL A N 1
ATOM 632 C CA . VAL A 1 81 ? -9.429 2.225 21.682 1.00 95.81 81 VAL A CA 1
ATOM 633 C C . VAL A 1 81 ? -9.471 1.256 20.497 1.00 95.81 81 VAL A C 1
ATOM 635 O O . VAL A 1 81 ? -8.545 1.234 19.683 1.00 95.81 81 VAL A O 1
ATOM 638 N N . GLN A 1 82 ? -10.545 0.470 20.359 1.00 96.62 82 GLN A N 1
ATOM 639 C CA . GLN A 1 82 ? -10.716 -0.470 19.245 1.00 96.62 82 GLN A CA 1
ATOM 640 C C . GLN A 1 82 ? -10.870 0.246 17.899 1.00 96.62 82 GLN A C 1
ATOM 642 O O . GLN A 1 82 ? -10.244 -0.163 16.922 1.00 96.62 82 GLN A O 1
ATOM 647 N N . VAL A 1 83 ? -11.661 1.321 17.851 1.00 96.94 83 VAL A N 1
ATOM 648 C CA . VAL A 1 83 ? -11.852 2.153 16.655 1.00 96.94 83 VAL A CA 1
ATOM 649 C C . VAL A 1 83 ? -10.530 2.792 16.246 1.00 96.94 83 VAL A C 1
ATOM 651 O O . VAL A 1 83 ? -10.144 2.682 15.085 1.00 96.94 83 VAL A O 1
ATOM 654 N N . ILE A 1 84 ? -9.810 3.407 17.190 1.00 97.50 84 ILE A N 1
ATOM 655 C CA . ILE A 1 84 ? -8.523 4.062 16.914 1.00 97.50 84 ILE A CA 1
ATOM 656 C C . ILE A 1 84 ? -7.482 3.042 16.443 1.00 97.50 84 ILE A C 1
ATOM 658 O O . ILE A 1 84 ? -6.768 3.301 15.478 1.00 97.50 84 ILE A O 1
ATOM 662 N N . SER A 1 85 ? -7.418 1.868 17.076 1.00 96.56 85 SER A N 1
ATOM 663 C CA . SER A 1 85 ? -6.470 0.808 16.703 1.00 96.56 85 SER A CA 1
ATOM 664 C C . SER A 1 85 ? -6.750 0.254 15.304 1.00 96.56 85 SER A C 1
ATOM 666 O O . SER A 1 85 ? -5.828 0.087 14.507 1.00 96.56 85 SER A O 1
ATOM 668 N N . TRP A 1 86 ? -8.023 0.001 14.981 1.00 96.88 86 TRP A N 1
ATOM 669 C CA . TRP A 1 86 ? -8.435 -0.436 13.647 1.00 96.88 86 TRP A CA 1
ATOM 670 C C . TRP A 1 86 ? -8.141 0.633 12.589 1.00 96.88 86 TRP A C 1
ATOM 672 O O . TRP A 1 86 ? -7.508 0.344 11.575 1.00 96.88 86 TRP A O 1
ATOM 682 N N . PHE A 1 87 ? -8.537 1.878 12.851 1.00 96.50 87 PHE A N 1
ATOM 683 C CA . PHE A 1 87 ? -8.325 2.990 11.932 1.00 96.50 87 PHE A CA 1
ATOM 684 C C . PHE A 1 87 ? -6.832 3.263 11.700 1.00 96.50 87 PHE A C 1
ATOM 686 O O . PHE A 1 87 ? -6.404 3.441 10.560 1.00 96.50 87 PHE A O 1
ATOM 693 N N . GLY A 1 88 ? -6.019 3.221 12.759 1.00 97.00 88 GLY A N 1
ATOM 694 C CA . GLY A 1 88 ? -4.566 3.353 12.673 1.00 97.00 88 GLY A CA 1
ATOM 695 C C . GLY A 1 88 ? -3.924 2.256 11.821 1.00 97.00 88 GLY A C 1
ATOM 696 O O . GLY A 1 88 ? -3.069 2.554 10.989 1.00 97.00 88 GLY A O 1
ATOM 697 N N . ALA A 1 89 ? -4.380 1.006 11.951 1.00 96.00 89 ALA A N 1
ATOM 698 C CA . ALA A 1 89 ? -3.925 -0.089 11.095 1.00 96.00 89 ALA A CA 1
ATOM 699 C C . ALA A 1 89 ? -4.291 0.138 9.615 1.00 96.00 89 ALA A C 1
ATOM 701 O O . ALA A 1 89 ? -3.466 -0.104 8.732 1.00 96.00 89 ALA A O 1
ATOM 702 N N . CYS A 1 90 ? -5.492 0.656 9.332 1.00 95.12 90 CYS A N 1
ATOM 703 C CA . CYS A 1 90 ? -5.899 1.017 7.973 1.00 95.12 90 CYS A CA 1
ATOM 704 C C . CYS A 1 90 ? -5.039 2.148 7.388 1.00 95.12 90 CYS A C 1
ATOM 706 O O . CYS A 1 90 ? -4.600 2.046 6.243 1.00 95.12 90 CYS A O 1
ATOM 708 N N . LEU A 1 91 ? -4.752 3.197 8.164 1.00 95.25 91 LEU A N 1
ATOM 709 C CA . LEU A 1 91 ? -3.871 4.289 7.734 1.00 95.25 91 LEU A CA 1
ATOM 710 C C . LEU A 1 91 ? -2.438 3.811 7.478 1.00 95.25 91 LEU A C 1
ATOM 712 O O . LEU A 1 91 ? -1.822 4.206 6.486 1.00 95.25 91 LEU A O 1
ATOM 716 N N . PHE A 1 92 ? -1.916 2.937 8.338 1.00 94.44 92 PHE A N 1
ATOM 717 C CA . PHE A 1 92 ? -0.608 2.324 8.136 1.00 94.44 92 PHE A CA 1
ATOM 718 C C . PHE A 1 92 ? -0.565 1.553 6.811 1.00 94.44 92 PHE A C 1
ATOM 720 O O . PHE A 1 92 ? 0.311 1.803 5.989 1.00 94.44 92 PHE A O 1
ATOM 727 N N . LEU A 1 93 ? -1.551 0.690 6.544 1.00 92.19 93 LEU A N 1
ATOM 728 C CA . LEU A 1 93 ? -1.627 -0.052 5.280 1.00 92.19 93 LEU A CA 1
ATOM 729 C C . LEU A 1 93 ? -1.798 0.854 4.051 1.00 92.19 93 LEU A C 1
ATOM 731 O O . LEU A 1 93 ? -1.233 0.566 2.999 1.00 92.19 93 LEU A O 1
ATOM 735 N N . ALA A 1 94 ? -2.536 1.959 4.164 1.00 90.00 94 ALA A N 1
ATOM 736 C CA . ALA A 1 94 ? -2.702 2.904 3.061 1.00 90.00 94 ALA A CA 1
ATOM 737 C C . ALA A 1 94 ? -1.397 3.646 2.716 1.00 90.00 94 ALA A C 1
ATOM 739 O O . ALA A 1 94 ? -1.143 3.953 1.553 1.00 90.00 94 ALA A O 1
ATOM 740 N N . THR A 1 95 ? -0.562 3.928 3.718 1.00 92.94 95 THR A N 1
ATOM 741 C CA . THR A 1 95 ? 0.661 4.733 3.561 1.00 92.94 95 THR A CA 1
ATOM 742 C C . THR A 1 95 ? 1.922 3.900 3.333 1.00 92.94 95 THR A C 1
ATOM 744 O O . THR A 1 95 ? 2.835 4.359 2.643 1.00 92.94 95 THR A O 1
ATOM 747 N N . ILE A 1 96 ? 1.976 2.660 3.836 1.00 91.50 96 ILE A N 1
ATOM 748 C CA . ILE A 1 96 ? 3.162 1.794 3.733 1.00 91.50 96 ILE A CA 1
ATOM 749 C C . ILE A 1 96 ? 3.546 1.498 2.282 1.00 91.50 96 ILE A C 1
ATOM 751 O O . ILE A 1 96 ? 4.731 1.407 1.968 1.00 91.50 96 ILE A O 1
ATOM 755 N N . GLY A 1 97 ? 2.563 1.425 1.378 1.00 88.12 97 GLY A N 1
ATOM 756 C CA . GLY A 1 97 ? 2.823 1.277 -0.049 1.00 88.12 97 GLY A CA 1
ATOM 757 C C . GLY A 1 97 ? 3.687 2.415 -0.595 1.00 88.12 97 GLY A C 1
ATOM 758 O O . GLY A 1 97 ? 4.689 2.162 -1.259 1.00 88.12 97 GLY A O 1
ATOM 759 N N . PHE A 1 98 ? 3.347 3.666 -0.270 1.00 90.12 98 PHE A N 1
ATOM 760 C CA . PHE A 1 98 ? 4.092 4.846 -0.732 1.00 90.12 98 PHE A CA 1
ATOM 761 C C . PHE A 1 98 ? 5.495 4.891 -0.144 1.00 90.12 98 PHE A C 1
ATOM 763 O O . PHE A 1 98 ? 6.450 5.192 -0.858 1.00 90.12 98 PHE A O 1
ATOM 770 N N . PHE A 1 99 ? 5.629 4.525 1.130 1.00 91.12 99 PHE A N 1
ATOM 771 C CA . PHE A 1 99 ? 6.929 4.437 1.780 1.00 91.12 99 PHE A CA 1
ATOM 772 C C . PHE A 1 99 ? 7.846 3.414 1.094 1.00 91.12 99 PHE A C 1
ATOM 774 O O . PHE A 1 99 ? 8.967 3.745 0.717 1.00 91.12 99 PHE A O 1
ATOM 781 N N . LEU A 1 100 ? 7.365 2.186 0.885 1.00 88.44 100 LEU A N 1
ATOM 782 C CA . LEU A 1 100 ? 8.164 1.123 0.273 1.00 88.44 100 LEU A CA 1
ATOM 783 C C . LEU A 1 100 ? 8.460 1.407 -1.210 1.00 88.44 100 LEU A C 1
ATOM 785 O O . LEU A 1 100 ? 9.568 1.162 -1.680 1.00 88.44 100 LEU A O 1
ATOM 789 N N . SER A 1 101 ? 7.503 1.987 -1.933 1.00 87.88 101 SER A N 1
ATOM 790 C CA . SER A 1 101 ? 7.684 2.428 -3.319 1.00 87.88 101 SER A CA 1
ATOM 791 C C . SER A 1 101 ? 8.770 3.490 -3.456 1.00 87.88 101 SER A C 1
ATOM 793 O O . SER A 1 101 ? 9.622 3.378 -4.336 1.00 87.88 101 SER A O 1
ATOM 795 N N . GLY A 1 102 ? 8.794 4.472 -2.549 1.00 90.25 102 GLY A N 1
ATOM 796 C CA . GLY A 1 102 ? 9.852 5.478 -2.494 1.00 90.25 102 GLY A CA 1
ATOM 797 C C . GLY A 1 102 ? 11.213 4.892 -2.114 1.00 90.25 102 GLY A C 1
ATOM 798 O O . GLY A 1 102 ? 12.218 5.260 -2.715 1.00 90.25 102 GLY A O 1
ATOM 799 N N . LEU A 1 103 ? 11.248 3.951 -1.163 1.00 88.38 103 LEU A N 1
ATOM 800 C CA . LEU A 1 103 ? 12.487 3.317 -0.699 1.00 88.38 103 LEU A CA 1
ATOM 801 C C . LEU A 1 103 ? 13.173 2.496 -1.802 1.00 88.38 103 LEU A C 1
ATOM 803 O O . LEU A 1 103 ? 14.393 2.541 -1.932 1.00 88.38 103 LEU A O 1
ATOM 807 N N . TYR A 1 104 ? 12.392 1.749 -2.586 1.00 84.62 104 TYR A N 1
ATOM 808 C CA . TYR A 1 104 ? 12.913 0.829 -3.602 1.00 84.62 104 TYR A CA 1
ATOM 809 C C . TYR A 1 104 ? 12.814 1.362 -5.038 1.00 84.62 104 TYR A C 1
ATOM 811 O O . TYR A 1 104 ? 13.190 0.658 -5.973 1.00 84.62 104 TYR A O 1
ATOM 819 N N . ALA A 1 105 ? 12.308 2.586 -5.228 1.00 86.44 105 ALA A N 1
ATOM 820 C CA . ALA A 1 105 ? 12.055 3.185 -6.540 1.00 86.44 105 ALA A CA 1
ATOM 821 C C . ALA A 1 105 ? 11.225 2.275 -7.476 1.00 86.44 105 ALA A C 1
ATOM 823 O O . ALA A 1 105 ? 11.464 2.210 -8.685 1.00 86.44 105 ALA A O 1
ATOM 824 N N . VAL A 1 106 ? 10.246 1.557 -6.912 1.00 85.81 106 VAL A N 1
ATOM 825 C CA . VAL A 1 106 ? 9.334 0.669 -7.655 1.00 85.81 106 VAL A CA 1
ATOM 826 C C . VAL A 1 106 ? 7.937 1.280 -7.653 1.00 85.81 106 VAL A C 1
ATOM 828 O O . VAL A 1 106 ? 7.459 1.643 -6.578 1.00 85.81 106 VAL A O 1
ATOM 831 N N . PRO A 1 107 ? 7.255 1.411 -8.805 1.00 81.62 107 PRO A N 1
ATOM 832 C CA . PRO A 1 107 ? 5.913 1.982 -8.853 1.00 81.62 107 PRO A CA 1
ATOM 833 C C . PRO A 1 107 ? 4.903 1.137 -8.065 1.00 81.62 107 PRO A C 1
ATOM 835 O O . PRO A 1 107 ? 4.996 -0.089 -8.010 1.00 81.62 107 PRO A O 1
ATOM 838 N N . LEU A 1 108 ? 3.929 1.808 -7.444 1.00 69.06 108 LEU A N 1
ATOM 839 C CA . LEU A 1 108 ? 2.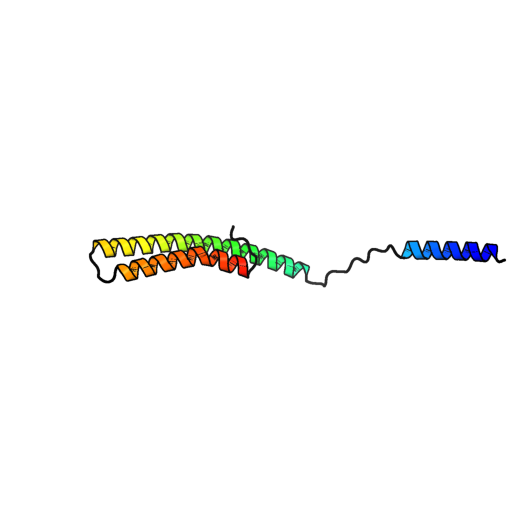865 1.161 -6.662 1.00 69.06 108 LEU A CA 1
ATOM 840 C C . LEU A 1 108 ? 1.825 0.424 -7.504 1.00 69.06 108 LEU A C 1
ATOM 842 O O . LEU A 1 108 ? 1.106 -0.419 -6.967 1.00 69.06 108 LEU A O 1
ATOM 846 N N . ILE A 1 109 ? 1.746 0.743 -8.796 1.00 60.06 109 ILE A N 1
ATOM 847 C CA . ILE A 1 109 ? 0.873 0.126 -9.793 1.00 60.06 109 ILE A CA 1
ATOM 848 C C . ILE A 1 109 ? 1.594 0.084 -11.130 1.00 60.06 109 ILE A C 1
ATOM 850 O O . ILE A 1 109 ? 2.189 1.122 -11.500 1.00 60.06 109 ILE A O 1
#

Foldseek 3Di:
DVVVVVVVVVVVVVVVVVVVPDDDPDDDPPCVVVVVVVLVVVLVVVLVVLVVLVVVLVVVLVVLVVVLVVCVVVVHPPSVVSVCVSVVSNVCNVCVLVVVCVVSVHDND

Nearest PDB structures (foldseek):
  6ynw-assembly1_P  TM=6.912E-01  e=7.730E+00  Tetrahymena thermophila
  6jyi-assembly1_B  TM=3.453E-01  e=4.661E+00  Bacillus cereus ATCC 14579